Protein AF-A0A9J6GXR4-F1 (afdb_monomer_lite)

Foldseek 3Di:
DDDDPDDPDPDPPVVVVVVVVVVVVVVVVVVVVVPPPDPPPVPPDDPQPQDWAAEDDADPVRHRDTWGFSDDDPQLQAQPPPRHRYQKWWQFPVRGIHDPVVQVVQQDPNWGADPPPRHTGDPVRIDMDGHHCVVVVPTDTDDPPPDPDDD

Radius of gyration: 27.9 Å; chains: 1; bounding box: 68×41×106 Å

Secondary structure (DSSP, 8-state):
------------HHHHHHHHHHHHHHHHHHHHHHHS--GGGS-S---S---EEEEESS-TTTBT-EEEBSSPPPGGGS-TTT--EESEEEEPTTS-EEEHHHHHHTEETTEEB-TTT--B--GGG-EEEE--GGGTTTSPBP---------

Sequence (151 aa):
MLYETGRLWRWSVSTAAVALRLFQRALAALLTLLTRRSPERASRRMDAESQRYTLFGFSPELDWRPLHFVEPIPPSRICSVCGLVPKVTGSLSCGHVVCKSCYQQCALGGSHACPLDGDACPEEDVYWRCFPSDNLTRRKVSTNRSDRSYK

pLDDT: mean 72.73, std 16.94, range [37.78, 92.5]

Organism: Haemaphysalis longicornis (NCBI:txid44386)

Structure (mmCIF, N/CA/C/O backbone):
data_AF-A0A9J6GXR4-F1
#
_entry.id   AF-A0A9J6GXR4-F1
#
loop_
_atom_site.group_PDB
_atom_site.id
_atom_site.type_symbol
_atom_site.label_atom_id
_atom_site.label_alt_id
_atom_site.label_comp_id
_atom_site.label_asym_id
_atom_site.label_entity_id
_atom_site.label_seq_id
_atom_site.pdbx_PDB_ins_code
_atom_site.Cartn_x
_atom_site.Cartn_y
_atom_site.Cartn_z
_atom_site.occupancy
_atom_site.B_iso_or_equiv
_atom_site.auth_seq_id
_atom_site.auth_comp_id
_atom_site.auth_asym_id
_atom_site.auth_atom_id
_atom_site.pdbx_PDB_model_num
ATOM 1 N N . MET A 1 1 ? 50.978 -30.760 -65.167 1.00 37.78 1 MET A N 1
ATOM 2 C CA . MET A 1 1 ? 49.775 -29.906 -65.227 1.00 37.78 1 MET A CA 1
ATOM 3 C C . MET A 1 1 ? 49.092 -29.971 -63.875 1.00 37.78 1 MET A C 1
ATOM 5 O O . MET A 1 1 ? 48.899 -31.064 -63.361 1.00 37.78 1 MET A O 1
ATOM 9 N N . LEU A 1 2 ? 48.860 -28.800 -63.287 1.00 46.28 2 LEU A N 1
ATOM 10 C CA . LEU A 1 2 ? 48.294 -28.565 -61.960 1.00 46.28 2 LEU A CA 1
ATOM 11 C C . LEU A 1 2 ? 46.776 -28.787 -61.973 1.00 46.28 2 LEU A C 1
ATOM 13 O O . LEU A 1 2 ? 46.114 -28.276 -62.871 1.00 46.28 2 LEU A O 1
ATOM 17 N N . TYR A 1 3 ? 46.225 -29.445 -60.953 1.00 39.94 3 TYR A N 1
ATOM 18 C CA . TYR A 1 3 ? 44.890 -29.109 -60.455 1.00 39.94 3 TYR A CA 1
ATOM 19 C C . TYR A 1 3 ? 44.802 -29.441 -58.959 1.00 39.94 3 TYR A C 1
ATOM 21 O O . TYR A 1 3 ? 44.660 -30.585 -58.538 1.00 39.94 3 TYR A O 1
ATOM 29 N N . GLU A 1 4 ? 44.943 -28.404 -58.138 1.00 47.00 4 GLU A N 1
ATOM 30 C CA . GLU A 1 4 ? 44.585 -28.431 -56.726 1.00 47.00 4 GLU A CA 1
ATOM 31 C C . GLU A 1 4 ? 43.068 -28.248 -56.604 1.00 47.00 4 GLU A C 1
ATOM 33 O O . GLU A 1 4 ? 42.530 -27.193 -56.937 1.00 47.00 4 GLU A O 1
ATOM 38 N N . THR A 1 5 ? 42.353 -29.248 -56.093 1.00 50.69 5 THR A N 1
ATOM 39 C CA . THR A 1 5 ? 40.972 -29.058 -55.631 1.00 50.69 5 THR A CA 1
ATOM 40 C C . THR A 1 5 ? 41.003 -28.586 -54.181 1.00 50.69 5 THR A C 1
ATOM 42 O O . THR A 1 5 ? 41.025 -29.381 -53.236 1.00 50.69 5 THR A O 1
ATOM 45 N N . GLY A 1 6 ? 41.054 -27.264 -54.021 1.00 44.09 6 GLY A N 1
ATOM 46 C CA . GLY A 1 6 ? 40.960 -26.563 -52.748 1.00 44.09 6 GLY A CA 1
ATOM 47 C C . GLY A 1 6 ? 39.609 -26.786 -52.065 1.00 44.09 6 GLY A C 1
ATOM 48 O O . GLY A 1 6 ? 38.544 -26.521 -52.615 1.00 44.09 6 GLY A O 1
ATOM 49 N N . ARG A 1 7 ? 39.688 -27.283 -50.831 1.00 47.72 7 ARG A N 1
ATOM 50 C CA . ARG A 1 7 ? 38.599 -27.501 -49.875 1.00 47.72 7 ARG A CA 1
ATOM 51 C C . ARG A 1 7 ? 37.757 -26.235 -49.657 1.00 47.72 7 ARG A C 1
ATOM 53 O O . ARG A 1 7 ? 38.208 -25.275 -49.039 1.00 47.72 7 ARG A O 1
ATOM 60 N N . LEU A 1 8 ? 36.501 -26.291 -50.087 1.00 51.62 8 LEU A N 1
ATOM 61 C CA . LEU A 1 8 ? 35.444 -25.308 -49.838 1.00 51.62 8 LEU A CA 1
ATOM 62 C C . LEU A 1 8 ? 34.667 -25.618 -48.548 1.00 51.62 8 LEU A C 1
ATOM 64 O O . LEU A 1 8 ? 33.524 -26.017 -48.645 1.00 51.62 8 LEU A O 1
ATOM 68 N N . TRP A 1 9 ? 35.215 -25.420 -47.344 1.00 43.34 9 TRP A N 1
ATOM 69 C CA . TRP A 1 9 ? 34.377 -25.279 -46.130 1.00 43.34 9 TRP A CA 1
ATOM 70 C C . TRP A 1 9 ? 35.084 -24.379 -45.111 1.00 43.34 9 TRP A C 1
ATOM 72 O O . TRP A 1 9 ? 35.715 -24.843 -44.167 1.00 43.34 9 TRP A O 1
ATOM 82 N N . ARG A 1 10 ? 34.986 -23.061 -45.306 1.00 47.19 10 ARG A N 1
ATOM 83 C CA . ARG A 1 10 ? 35.367 -22.054 -44.305 1.0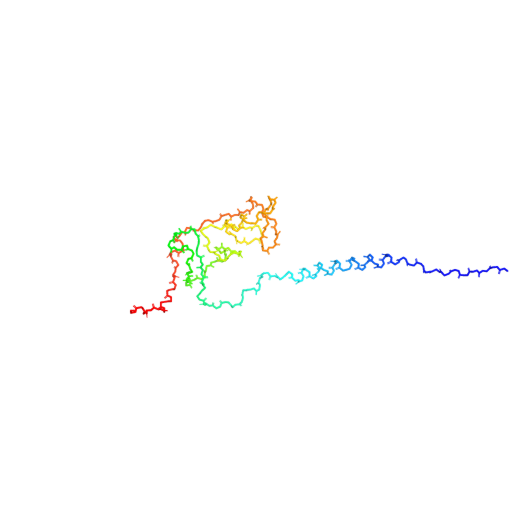0 47.19 10 ARG A CA 1
ATOM 84 C C . ARG A 1 10 ? 34.087 -21.393 -43.793 1.00 47.19 10 ARG A C 1
ATOM 86 O O . ARG A 1 10 ? 33.815 -20.235 -44.086 1.00 47.19 10 ARG A O 1
ATOM 93 N N . TRP A 1 11 ? 33.260 -22.155 -43.079 1.00 45.25 11 TRP A N 1
ATOM 94 C CA . TRP A 1 11 ? 32.134 -21.574 -42.348 1.00 45.25 11 TRP A CA 1
ATOM 95 C C . TRP A 1 11 ? 32.695 -20.869 -41.118 1.00 45.25 11 TRP A C 1
ATOM 97 O O . TRP A 1 11 ? 33.356 -21.475 -40.276 1.00 45.25 11 TRP A O 1
ATOM 107 N N . SER A 1 12 ? 32.496 -19.555 -41.073 1.00 49.59 12 SER A N 1
ATOM 108 C CA . SER A 1 12 ? 32.899 -18.711 -39.957 1.00 49.59 12 SER A CA 1
ATOM 109 C C . SER A 1 12 ? 32.173 -19.176 -38.695 1.00 49.59 12 SER A C 1
ATOM 111 O O . SER A 1 12 ? 30.949 -19.082 -38.613 1.00 49.59 12 SER A O 1
ATOM 113 N N . VAL A 1 13 ? 32.932 -19.650 -37.704 1.00 54.09 13 VAL A N 1
ATOM 114 C CA . VAL A 1 13 ? 32.474 -20.035 -36.350 1.00 54.09 13 VAL A CA 1
ATOM 115 C C . VAL A 1 13 ? 31.580 -18.946 -35.714 1.00 54.09 13 VAL A C 1
ATOM 117 O O . VAL A 1 13 ? 30.757 -19.218 -34.840 1.00 54.09 13 VAL A O 1
ATOM 120 N N . SER A 1 14 ? 31.680 -17.710 -36.207 1.00 55.09 14 SER A N 1
ATOM 121 C CA . SER A 1 14 ? 30.933 -16.537 -35.768 1.00 55.09 14 SER A CA 1
ATOM 122 C C . SER A 1 14 ? 29.417 -16.599 -36.003 1.00 55.09 14 SER A C 1
ATOM 124 O O . SER A 1 14 ? 28.676 -16.091 -35.166 1.00 55.09 14 SER A O 1
ATOM 126 N N . THR A 1 15 ? 28.911 -17.208 -37.082 1.00 58.03 15 THR A N 1
ATOM 127 C CA . THR A 1 15 ? 27.452 -17.209 -37.353 1.00 58.03 15 THR A CA 1
ATOM 128 C C . THR A 1 15 ? 26.695 -18.159 -36.426 1.00 58.03 15 THR A C 1
ATOM 130 O O . THR A 1 15 ? 25.644 -17.801 -35.894 1.00 58.03 15 THR A O 1
ATOM 133 N N . ALA A 1 16 ? 27.270 -19.332 -36.150 1.00 61.16 16 ALA A N 1
ATOM 134 C CA . ALA A 1 16 ? 26.723 -20.298 -35.200 1.00 61.16 16 ALA A CA 1
ATOM 135 C C . ALA A 1 16 ? 26.706 -19.741 -33.764 1.00 61.16 16 ALA A C 1
ATOM 137 O O . ALA A 1 16 ? 25.727 -19.915 -33.037 1.00 61.16 16 ALA A O 1
ATOM 138 N N . ALA A 1 17 ? 27.750 -19.003 -33.373 1.00 65.88 17 ALA A N 1
ATOM 139 C CA . ALA A 1 17 ? 27.823 -18.363 -32.061 1.00 65.88 17 ALA A CA 1
ATOM 140 C C . ALA A 1 17 ? 26.771 -17.253 -31.882 1.00 65.88 17 ALA A C 1
ATOM 142 O O . ALA A 1 17 ? 26.184 -17.127 -30.805 1.00 65.88 17 ALA A O 1
ATOM 143 N N . VAL A 1 18 ? 26.502 -16.463 -32.927 1.00 67.06 18 VAL A N 1
ATOM 144 C CA . VAL A 1 18 ? 25.452 -15.430 -32.902 1.00 67.06 18 VAL A CA 1
ATOM 145 C C . VAL A 1 18 ? 24.062 -16.066 -32.817 1.00 67.06 18 VAL A C 1
ATOM 147 O O . VAL A 1 18 ? 23.255 -15.642 -31.989 1.00 67.06 18 VAL A O 1
ATOM 150 N N . ALA A 1 19 ? 23.802 -17.124 -33.588 1.00 72.12 19 ALA A N 1
ATOM 151 C CA . ALA A 1 19 ? 22.533 -17.853 -33.540 1.00 72.12 19 ALA A CA 1
ATOM 152 C C . ALA A 1 19 ? 22.268 -18.476 -32.156 1.00 72.12 19 ALA A C 1
ATOM 154 O O . ALA A 1 19 ? 21.168 -18.338 -31.619 1.00 72.12 19 ALA A O 1
ATOM 155 N N . LEU A 1 20 ? 23.288 -19.079 -31.534 1.00 71.81 20 LEU A N 1
ATOM 156 C CA . LEU A 1 20 ? 23.173 -19.660 -30.193 1.00 71.81 20 LEU A CA 1
ATOM 157 C C . LEU A 1 20 ? 22.849 -18.599 -29.131 1.00 71.81 20 LEU A C 1
ATOM 159 O O . LEU A 1 20 ? 21.990 -18.823 -28.280 1.00 71.81 20 LEU A O 1
ATOM 163 N N . ARG A 1 21 ? 23.479 -17.419 -29.206 1.00 70.12 21 ARG A N 1
ATOM 164 C CA . ARG A 1 21 ? 23.208 -16.308 -28.276 1.00 70.12 21 ARG A CA 1
ATOM 165 C C . ARG A 1 21 ? 21.785 -15.772 -28.416 1.00 70.12 21 ARG A C 1
ATOM 167 O O . ARG A 1 21 ? 21.145 -15.482 -27.408 1.00 70.12 21 ARG A O 1
ATOM 174 N N . LEU A 1 22 ? 21.276 -15.645 -29.641 1.00 75.00 22 LEU A N 1
ATOM 175 C CA . LEU A 1 22 ? 19.896 -15.207 -29.877 1.00 75.00 22 LEU A CA 1
ATOM 176 C C . LEU A 1 22 ? 18.887 -16.233 -29.349 1.00 75.00 22 LEU A C 1
ATOM 178 O O . LEU A 1 22 ? 17.931 -15.856 -28.672 1.00 75.00 22 LEU A O 1
ATOM 182 N N . PHE A 1 23 ? 19.149 -17.522 -29.570 1.00 80.31 23 PHE A N 1
ATOM 183 C CA . PHE A 1 23 ? 18.324 -18.605 -29.041 1.00 80.31 23 PHE A CA 1
ATOM 184 C C . PHE A 1 23 ? 18.313 -18.631 -27.504 1.00 80.31 23 PHE A C 1
ATOM 186 O O . PHE A 1 23 ? 17.248 -18.711 -26.896 1.00 80.31 23 PHE A O 1
ATOM 193 N N . GLN A 1 24 ? 19.475 -18.476 -26.862 1.00 78.38 24 GLN A N 1
ATOM 194 C CA . GLN A 1 24 ? 19.584 -18.410 -25.399 1.00 78.38 24 GLN A CA 1
ATOM 195 C C . GLN A 1 24 ? 18.802 -17.229 -24.807 1.00 78.38 24 GLN A C 1
ATOM 197 O O . GLN A 1 24 ? 18.136 -17.387 -23.785 1.00 78.38 24 GLN A O 1
ATOM 202 N N . ARG A 1 25 ? 18.827 -16.058 -25.458 1.00 80.94 25 ARG A N 1
ATOM 203 C CA . ARG A 1 25 ? 18.048 -14.886 -25.019 1.00 80.94 25 ARG A CA 1
ATOM 204 C C . ARG A 1 25 ? 16.544 -15.098 -25.181 1.00 80.94 25 ARG A C 1
ATOM 206 O O . ARG A 1 25 ? 15.790 -14.736 -24.281 1.00 80.94 25 ARG A O 1
ATOM 213 N N . ALA A 1 26 ? 16.117 -15.702 -26.289 1.00 84.50 26 ALA A N 1
ATOM 214 C CA . ALA A 1 26 ? 14.713 -16.033 -26.521 1.00 84.50 26 ALA A CA 1
ATOM 215 C C . ALA A 1 26 ? 14.198 -17.061 -25.500 1.00 84.50 26 ALA A C 1
ATOM 217 O O . ALA A 1 26 ? 13.121 -16.878 -24.937 1.00 84.50 26 ALA A O 1
ATOM 218 N N . LEU A 1 27 ? 14.995 -18.092 -25.198 1.00 86.38 27 LEU A N 1
ATOM 219 C CA . LEU A 1 27 ? 14.669 -19.088 -24.179 1.00 86.38 27 LEU A CA 1
ATOM 220 C C . LEU A 1 27 ? 14.577 -18.458 -22.784 1.00 86.38 27 LEU A C 1
ATOM 222 O O . LEU A 1 27 ? 13.630 -18.743 -22.062 1.00 86.38 27 LEU A O 1
ATOM 226 N N . ALA A 1 28 ? 15.510 -17.574 -22.414 1.00 81.94 28 ALA A N 1
ATOM 227 C CA . ALA A 1 28 ? 15.467 -16.873 -21.132 1.00 81.94 28 ALA A CA 1
ATOM 228 C C . ALA A 1 28 ? 14.205 -16.006 -20.997 1.00 81.94 28 ALA A C 1
ATOM 230 O O . ALA A 1 28 ? 13.519 -16.104 -19.985 1.00 81.94 28 ALA A O 1
ATOM 231 N N . ALA A 1 29 ? 13.850 -15.231 -22.029 1.00 79.81 29 ALA A N 1
ATOM 232 C CA . ALA A 1 29 ? 12.631 -14.420 -22.034 1.00 79.81 29 ALA A CA 1
ATOM 233 C C . ALA A 1 29 ? 11.359 -15.282 -21.949 1.00 79.81 29 ALA A C 1
ATOM 235 O O . ALA A 1 29 ? 10.444 -14.961 -21.192 1.00 79.81 29 ALA A O 1
ATOM 236 N N . LEU A 1 30 ? 11.319 -16.407 -22.672 1.00 80.62 30 LEU A N 1
ATOM 237 C CA . LEU A 1 30 ? 10.209 -17.354 -22.609 1.00 80.62 30 LEU A CA 1
ATOM 238 C C . LEU A 1 30 ? 10.105 -17.989 -21.218 1.00 80.62 30 LEU A C 1
ATOM 240 O O . LEU A 1 30 ? 9.017 -18.043 -20.657 1.00 80.62 30 LEU A O 1
ATOM 244 N N . LEU A 1 31 ? 11.226 -18.404 -20.625 1.00 78.69 31 LEU A N 1
ATOM 245 C CA . LEU A 1 31 ? 11.258 -18.910 -19.255 1.00 78.69 31 LEU A CA 1
ATOM 246 C C . LEU A 1 31 ? 10.786 -17.841 -18.266 1.00 78.69 31 LEU A C 1
ATOM 248 O O . LEU A 1 31 ? 9.971 -18.167 -17.418 1.00 78.69 31 LEU A O 1
ATOM 252 N N . THR A 1 32 ? 11.184 -16.572 -18.409 1.00 74.19 32 THR A N 1
ATOM 253 C CA . THR A 1 32 ? 10.690 -15.472 -17.558 1.00 74.19 32 THR A CA 1
ATOM 254 C C . THR A 1 32 ? 9.181 -15.250 -17.701 1.00 74.19 32 THR A C 1
ATOM 256 O O . THR A 1 32 ? 8.506 -14.996 -16.704 1.00 74.19 32 THR A O 1
ATOM 259 N N . LEU A 1 33 ? 8.623 -15.383 -18.909 1.00 73.75 33 LEU A N 1
ATOM 260 C CA . LEU A 1 33 ? 7.175 -15.307 -19.144 1.00 73.75 33 LEU A CA 1
ATOM 261 C C . LEU A 1 33 ? 6.426 -16.528 -18.590 1.00 73.75 33 LEU A C 1
ATOM 263 O O . LEU A 1 33 ? 5.323 -16.382 -18.073 1.00 73.75 33 LEU A O 1
ATOM 267 N N . LEU A 1 34 ? 7.030 -17.716 -18.642 1.00 70.31 34 LEU A N 1
ATOM 268 C CA . LEU A 1 34 ? 6.468 -18.943 -18.070 1.00 70.31 34 LEU A CA 1
ATOM 269 C C . LEU A 1 34 ? 6.593 -18.982 -16.536 1.00 70.31 34 LEU A C 1
ATOM 271 O O . LEU A 1 34 ? 5.740 -19.560 -15.864 1.00 70.31 34 LEU A O 1
ATOM 275 N N . THR A 1 35 ? 7.626 -18.352 -15.967 1.00 59.88 35 THR A N 1
ATOM 276 C CA . THR A 1 35 ? 7.819 -18.203 -14.517 1.00 59.88 35 THR A CA 1
ATOM 277 C C . THR A 1 35 ? 7.188 -16.937 -13.954 1.00 59.88 35 THR A C 1
ATOM 279 O O . THR A 1 35 ? 7.176 -16.786 -12.730 1.00 59.88 35 THR A O 1
ATOM 282 N N . ARG A 1 36 ? 6.628 -16.046 -14.792 1.00 55.53 36 ARG A N 1
ATOM 283 C CA . ARG A 1 36 ? 5.641 -15.042 -14.368 1.00 55.53 36 ARG A CA 1
ATOM 284 C C . ARG A 1 36 ? 4.418 -15.811 -13.875 1.00 55.53 36 ARG A C 1
ATOM 286 O O . ARG A 1 36 ? 3.444 -16.038 -14.588 1.00 55.53 36 ARG A O 1
ATOM 293 N N . ARG A 1 37 ? 4.515 -16.283 -12.632 1.00 46.31 37 ARG A N 1
ATOM 294 C CA . ARG A 1 37 ? 3.408 -16.825 -11.861 1.00 46.31 37 ARG A CA 1
ATOM 295 C C . ARG A 1 37 ? 2.281 -15.808 -11.937 1.00 46.31 37 ARG A C 1
ATOM 297 O O . ARG A 1 37 ? 2.390 -14.709 -11.408 1.00 46.31 37 ARG A O 1
ATOM 304 N N . SER A 1 38 ? 1.217 -16.209 -12.619 1.00 46.00 38 SER A N 1
ATOM 305 C CA . SER A 1 38 ? -0.089 -15.575 -12.544 1.00 46.00 38 SER A CA 1
ATOM 306 C C . SER A 1 38 ? -0.433 -15.300 -11.068 1.00 46.00 38 SER A C 1
ATOM 308 O O . SER A 1 38 ? -0.382 -16.236 -10.261 1.00 46.00 38 SER A O 1
ATOM 310 N N . PRO A 1 39 ? -0.784 -14.058 -10.693 1.00 47.72 39 PRO A N 1
ATOM 311 C CA . PRO A 1 39 ? -1.166 -13.728 -9.321 1.00 47.72 39 PRO A CA 1
ATOM 312 C C . PRO A 1 39 ? -2.531 -14.322 -8.919 1.00 47.72 39 PRO A C 1
ATOM 314 O O . PRO A 1 39 ? -2.924 -14.254 -7.759 1.00 47.72 39 PRO A O 1
ATOM 317 N N . GLU A 1 40 ? -3.262 -14.963 -9.835 1.00 47.19 40 GLU A N 1
ATOM 318 C CA . GLU A 1 40 ? -4.682 -15.282 -9.634 1.00 47.19 40 GLU A CA 1
ATOM 319 C C . GLU A 1 40 ? -4.972 -16.613 -8.925 1.00 47.19 40 GLU A C 1
ATOM 321 O O . GLU A 1 40 ? -6.130 -16.957 -8.688 1.00 47.19 40 GLU A O 1
ATOM 326 N N . ARG A 1 41 ? -3.951 -17.396 -8.555 1.00 41.94 41 ARG A N 1
ATOM 327 C CA . ARG A 1 41 ? -4.164 -18.747 -7.997 1.00 41.94 41 ARG A CA 1
ATOM 328 C C . ARG A 1 41 ? -3.804 -18.927 -6.523 1.00 41.94 41 ARG A C 1
ATOM 330 O O . ARG A 1 41 ? -3.773 -20.059 -6.054 1.00 41.94 41 ARG A O 1
ATOM 337 N N . ALA A 1 42 ? -3.640 -17.833 -5.780 1.00 40.09 42 ALA A N 1
ATOM 338 C CA . ALA A 1 42 ? -3.585 -17.837 -4.312 1.00 40.09 42 ALA A CA 1
ATOM 339 C C . ALA A 1 42 ? -4.981 -17.719 -3.651 1.00 40.09 42 ALA A C 1
ATOM 341 O O . ALA A 1 42 ? -5.092 -17.408 -2.473 1.00 40.09 42 ALA A O 1
ATOM 342 N N . SER A 1 43 ? -6.063 -17.956 -4.406 1.00 47.06 43 SER A N 1
ATOM 343 C CA . SER A 1 43 ? -7.457 -17.786 -3.961 1.00 47.06 43 SER A CA 1
ATOM 344 C C . SER A 1 43 ? -8.192 -19.120 -3.747 1.00 47.06 43 SER A C 1
ATOM 346 O O . SER A 1 43 ? -9.357 -19.282 -4.104 1.00 47.06 43 SER A O 1
ATOM 348 N N . ARG A 1 44 ? -7.520 -20.149 -3.216 1.00 50.53 44 ARG A N 1
ATOM 349 C CA . ARG A 1 44 ? -8.207 -21.391 -2.817 1.00 50.53 44 ARG A CA 1
ATOM 350 C C . ARG A 1 44 ? -7.750 -21.830 -1.435 1.00 50.53 44 ARG A C 1
ATOM 352 O O . ARG A 1 44 ? -6.651 -22.347 -1.297 1.00 50.53 44 ARG A O 1
ATOM 359 N N . ARG A 1 45 ? -8.675 -21.686 -0.477 1.00 49.84 45 ARG A N 1
ATOM 360 C CA . ARG A 1 45 ? -8.628 -22.171 0.912 1.00 49.84 45 ARG A CA 1
ATOM 361 C C . ARG A 1 45 ? -7.639 -21.415 1.798 1.00 49.84 45 ARG A C 1
ATOM 363 O O . ARG A 1 45 ? -6.549 -21.889 2.083 1.00 49.84 45 ARG A O 1
ATOM 370 N N . MET A 1 46 ? -8.043 -20.229 2.241 1.00 44.47 46 MET A N 1
ATOM 371 C CA . MET A 1 46 ? -7.613 -19.751 3.549 1.00 44.47 46 MET A CA 1
ATOM 372 C C . MET A 1 46 ? -8.849 -19.773 4.424 1.00 44.47 46 MET A C 1
ATOM 374 O O . MET A 1 46 ? -9.800 -19.018 4.219 1.00 44.47 46 MET A O 1
ATOM 378 N N . ASP A 1 47 ? -8.855 -20.781 5.280 1.00 44.19 47 ASP A N 1
ATOM 379 C CA . ASP A 1 47 ? -9.873 -21.055 6.268 1.00 44.19 47 ASP A CA 1
ATOM 380 C C . ASP A 1 47 ? -10.060 -19.818 7.157 1.00 44.19 47 ASP A C 1
ATOM 382 O O . ASP A 1 47 ? -9.183 -18.957 7.246 1.00 44.19 47 ASP A O 1
ATOM 386 N N . ALA A 1 48 ? -11.226 -19.708 7.788 1.00 48.94 48 ALA A N 1
ATOM 387 C CA . ALA A 1 48 ? -11.630 -18.619 8.677 1.00 48.94 48 ALA A CA 1
ATOM 388 C C . ALA A 1 48 ? -10.821 -18.582 9.999 1.00 48.94 48 ALA A C 1
ATOM 390 O O . ALA A 1 48 ? -11.365 -18.393 11.086 1.00 48.94 48 ALA A O 1
ATOM 391 N N . GLU A 1 49 ? -9.513 -18.790 9.913 1.00 49.34 49 GLU A N 1
ATOM 392 C CA . GLU A 1 49 ? -8.548 -18.721 10.991 1.00 49.34 49 GLU A CA 1
ATOM 393 C C . GLU A 1 49 ? -8.204 -17.249 11.222 1.00 49.34 49 GLU A C 1
ATOM 395 O O . GLU A 1 49 ? -7.359 -16.674 10.541 1.00 49.34 49 GLU A O 1
ATOM 400 N N . SER A 1 50 ? -8.958 -16.631 12.134 1.00 58.62 50 SER A N 1
ATOM 401 C CA . SER A 1 50 ? -8.702 -15.357 12.823 1.00 58.62 50 SER A CA 1
ATOM 402 C C . SER A 1 50 ? -7.487 -14.580 12.296 1.00 58.62 50 SER A C 1
ATOM 404 O O . SER A 1 50 ? -6.394 -14.607 12.868 1.00 58.62 50 SER A O 1
ATOM 406 N N . GLN A 1 51 ? -7.665 -13.911 11.158 1.00 71.75 51 GLN A N 1
ATOM 407 C CA . GLN A 1 51 ? -6.554 -13.270 10.478 1.00 71.75 51 GLN A CA 1
ATOM 408 C C . GLN A 1 51 ? -6.161 -12.017 11.269 1.00 71.75 51 GLN A C 1
ATOM 410 O O . GLN A 1 51 ? -7.003 -11.176 11.602 1.00 71.75 51 GLN A O 1
ATOM 415 N N . ARG A 1 52 ? -4.883 -11.942 11.652 1.00 82.38 52 ARG A N 1
ATOM 416 C CA . ARG A 1 52 ? -4.332 -10.852 12.465 1.00 82.38 52 ARG A CA 1
ATOM 417 C C . ARG A 1 52 ? -3.918 -9.707 11.563 1.00 82.38 52 ARG A C 1
ATOM 419 O O . ARG A 1 52 ? -3.124 -9.902 10.648 1.00 82.38 52 ARG A O 1
ATOM 426 N N . TYR A 1 53 ? -4.398 -8.514 11.875 1.00 86.69 53 TYR A N 1
ATOM 427 C CA . TYR A 1 53 ? -4.082 -7.299 11.140 1.00 86.69 53 TYR A CA 1
ATOM 428 C C . TYR A 1 53 ? -3.525 -6.249 12.090 1.00 86.69 53 TYR A C 1
ATOM 430 O O . TYR A 1 53 ? -4.060 -6.053 13.178 1.00 86.69 53 TYR A O 1
ATOM 438 N N . THR A 1 54 ? -2.482 -5.544 11.671 1.00 90.25 54 THR A N 1
ATOM 439 C CA . THR A 1 54 ? -1.907 -4.442 12.447 1.00 90.25 54 THR A CA 1
ATOM 440 C C . THR A 1 54 ? -2.313 -3.121 11.810 1.00 90.25 54 THR A C 1
ATOM 442 O O . THR A 1 54 ? -2.072 -2.903 10.620 1.00 90.25 54 THR A O 1
ATOM 445 N N . LEU A 1 55 ? -2.952 -2.253 12.595 1.00 89.69 55 LEU A N 1
ATOM 446 C CA . LEU A 1 55 ? -3.409 -0.941 12.135 1.00 89.69 55 LEU A CA 1
ATOM 447 C C . LEU A 1 55 ? -2.300 0.113 12.263 1.00 89.69 55 LEU A C 1
ATOM 449 O O . LEU A 1 55 ? -1.425 -0.002 13.123 1.00 89.69 55 LEU A O 1
ATOM 453 N N . PHE A 1 56 ? -2.347 1.146 11.417 1.00 89.62 56 PHE A N 1
ATOM 454 C CA . PHE A 1 56 ? -1.433 2.290 11.499 1.00 89.62 56 PHE A CA 1
ATOM 455 C C . PHE A 1 56 ? -2.084 3.608 11.048 1.00 89.62 56 PHE A C 1
ATOM 457 O O . PHE A 1 56 ? -2.714 3.672 9.987 1.00 89.62 56 PHE A O 1
ATOM 464 N N . GLY A 1 57 ? -1.882 4.684 11.809 1.00 86.56 57 GLY A N 1
ATOM 465 C CA . GLY A 1 57 ? -2.368 6.027 11.500 1.00 86.56 57 GLY A CA 1
ATOM 466 C C . GLY A 1 57 ? -3.825 6.276 11.892 1.00 86.56 57 GLY A C 1
ATOM 467 O O . GLY A 1 57 ? -4.414 7.241 11.398 1.00 86.56 57 GLY A O 1
ATOM 468 N N . PHE A 1 58 ? -4.422 5.421 12.729 1.00 85.75 58 PHE A N 1
ATOM 469 C CA . PHE A 1 58 ? -5.795 5.585 13.218 1.00 85.75 58 PHE A CA 1
ATOM 470 C C . PHE A 1 58 ? -5.827 6.335 14.542 1.00 85.75 58 PHE A C 1
ATOM 472 O O . PHE A 1 58 ? -6.399 7.424 14.609 1.00 85.75 58 PHE A O 1
ATOM 479 N N . SER A 1 59 ? -5.223 5.749 15.574 1.00 84.00 59 SER A N 1
ATOM 480 C CA . SER A 1 59 ? -5.067 6.357 16.891 1.00 84.00 59 SER A CA 1
ATOM 481 C C . SER A 1 59 ? -3.903 5.690 17.635 1.00 84.00 59 SER A C 1
ATOM 483 O O . SER A 1 59 ? -3.634 4.510 17.393 1.00 84.00 59 SER A O 1
ATOM 485 N N . PRO A 1 60 ? -3.228 6.388 18.564 1.00 83.25 60 PRO A N 1
ATOM 486 C CA . PRO A 1 60 ? -2.106 5.827 19.321 1.00 83.25 60 PRO A CA 1
ATOM 487 C C . PRO A 1 60 ? -2.438 4.533 20.083 1.00 83.25 60 PRO A C 1
ATOM 489 O O . PRO A 1 60 ? -1.562 3.709 20.328 1.00 83.25 60 PRO A O 1
ATOM 492 N N . GLU A 1 61 ? -3.701 4.340 20.462 1.00 81.44 61 GLU A N 1
ATOM 493 C CA . GLU A 1 61 ? -4.171 3.175 21.217 1.00 81.44 61 GLU A CA 1
ATOM 494 C C . GLU A 1 61 ? -4.363 1.933 20.338 1.00 81.44 61 GLU A C 1
ATOM 496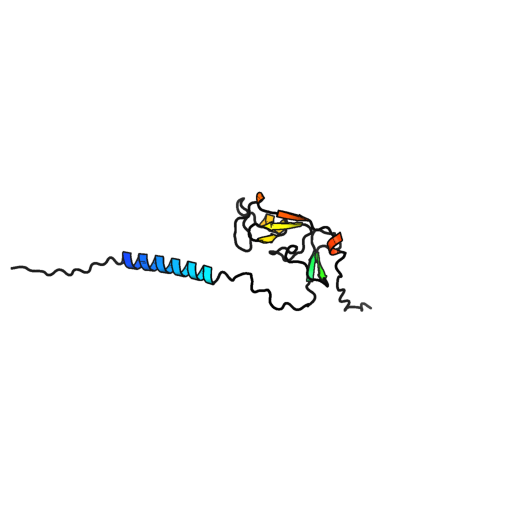 O O . GLU A 1 61 ? -4.300 0.810 20.845 1.00 81.44 61 GLU A O 1
ATOM 501 N N . LEU A 1 62 ? -4.635 2.131 19.044 1.00 78.88 62 LEU A N 1
ATOM 502 C CA . LEU A 1 62 ? -4.883 1.071 18.062 1.00 78.88 62 LEU A CA 1
ATOM 503 C C . LEU A 1 62 ? -3.660 0.782 17.192 1.00 78.88 62 LEU A C 1
ATOM 505 O O . LEU A 1 62 ? -3.481 -0.350 16.737 1.00 78.88 62 LEU A O 1
ATOM 509 N N . ASP A 1 63 ? -2.835 1.794 16.951 1.00 85.56 63 ASP A N 1
ATOM 510 C CA . ASP A 1 63 ? -1.678 1.688 16.079 1.00 85.56 63 ASP A CA 1
ATOM 511 C C . ASP A 1 63 ? -0.676 0.659 16.625 1.00 85.56 63 ASP A C 1
ATOM 513 O O . ASP A 1 63 ? -0.447 0.548 17.831 1.00 85.56 63 ASP A O 1
ATOM 517 N N . TRP A 1 64 ? -0.094 -0.132 15.720 1.00 83.94 64 TRP A N 1
ATOM 518 C CA . TRP A 1 64 ? 0.883 -1.192 16.018 1.00 83.94 64 TRP A CA 1
ATOM 519 C C . TRP A 1 64 ? 0.359 -2.373 16.839 1.00 83.94 64 TRP A C 1
ATOM 521 O O . TRP A 1 64 ? 1.102 -3.325 17.089 1.00 83.94 64 TRP A O 1
ATOM 531 N N . ARG A 1 65 ? -0.925 -2.373 17.209 1.00 82.06 65 ARG A N 1
ATOM 532 C CA . ARG A 1 65 ? -1.549 -3.506 17.888 1.00 82.06 65 ARG A CA 1
ATOM 533 C C . ARG A 1 65 ? -2.122 -4.491 16.869 1.00 82.06 65 ARG A C 1
ATOM 535 O O . ARG A 1 65 ? -2.924 -4.092 16.023 1.00 82.06 65 ARG A O 1
ATOM 542 N N . PRO A 1 66 ? -1.764 -5.784 16.952 1.00 83.31 66 PRO A N 1
ATOM 543 C CA . PRO A 1 66 ? -2.426 -6.809 16.162 1.00 83.31 66 PRO A CA 1
ATOM 544 C C . PRO A 1 66 ? -3.870 -6.977 16.640 1.00 83.31 66 PRO A C 1
ATOM 546 O O . PRO A 1 66 ? -4.113 -7.280 17.810 1.00 83.31 66 PRO A O 1
ATOM 549 N N . LEU A 1 67 ? -4.819 -6.823 15.728 1.00 82.94 67 LEU A N 1
ATOM 550 C CA . LEU A 1 67 ? -6.243 -7.021 15.946 1.00 82.94 67 LEU A CA 1
ATOM 551 C C . LEU A 1 67 ? -6.729 -8.210 15.126 1.00 82.94 67 LEU A C 1
ATOM 553 O O . LEU A 1 67 ? -6.321 -8.414 13.983 1.00 82.94 67 LEU A O 1
ATOM 557 N N . HIS A 1 68 ? -7.632 -8.982 15.714 1.00 82.50 68 HIS A N 1
ATOM 558 C CA . HIS A 1 68 ? -8.320 -10.060 15.023 1.00 82.50 68 HIS A CA 1
ATOM 559 C C . HIS A 1 68 ? -9.681 -9.563 14.575 1.00 82.50 68 HIS A C 1
ATOM 561 O O . HIS A 1 68 ? -10.531 -9.262 15.410 1.00 82.50 68 HIS A O 1
ATOM 567 N N . PHE A 1 69 ? -9.898 -9.468 13.272 1.00 78.50 69 PHE A N 1
ATOM 568 C CA . PHE A 1 69 ? -11.202 -9.090 12.746 1.00 78.50 69 PHE A CA 1
ATOM 569 C C . PHE A 1 69 ? -12.017 -10.350 12.456 1.00 78.50 69 PHE A C 1
ATOM 571 O O . PHE A 1 69 ? -11.506 -11.297 11.864 1.00 78.50 69 PHE A O 1
ATOM 578 N N . VAL A 1 70 ? -13.285 -10.360 12.875 1.00 74.06 70 VAL A N 1
ATOM 579 C CA . VAL A 1 70 ? -14.220 -11.465 12.597 1.00 74.06 70 VAL A CA 1
ATOM 580 C C . VAL A 1 70 ? -14.458 -11.610 11.097 1.00 74.06 70 VAL A C 1
ATOM 582 O O . VAL A 1 70 ? -14.556 -12.721 10.593 1.00 74.06 70 VAL A O 1
ATOM 585 N N . GLU A 1 71 ? -14.517 -10.485 10.387 1.00 78.75 71 GLU A N 1
ATOM 586 C CA . GLU A 1 71 ? -14.540 -10.460 8.930 1.00 78.75 71 GLU A CA 1
ATOM 587 C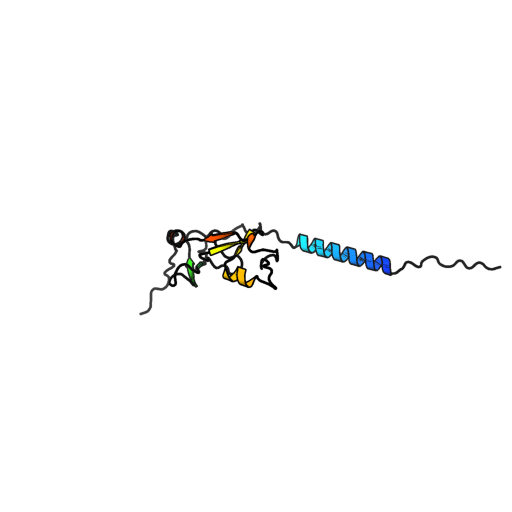 C . GLU A 1 71 ? -13.174 -10.027 8.395 1.00 78.75 71 GLU A C 1
ATOM 589 O O . GLU A 1 71 ? -12.630 -9.018 8.868 1.00 78.75 71 GLU A O 1
ATOM 594 N N . PRO A 1 72 ? -12.633 -10.721 7.379 1.00 82.62 72 PRO A N 1
ATOM 595 C CA . PRO A 1 72 ? -11.346 -10.367 6.807 1.00 82.62 72 PRO A CA 1
ATOM 596 C C . PRO A 1 72 ? -11.353 -8.929 6.274 1.00 82.62 72 PRO A C 1
ATOM 598 O O . PRO A 1 72 ? -12.361 -8.393 5.790 1.00 82.62 72 PRO A O 1
ATOM 601 N N . ILE A 1 73 ? -10.205 -8.266 6.388 1.00 83.56 73 ILE A N 1
ATOM 602 C CA . ILE A 1 73 ? -10.027 -6.933 5.821 1.00 83.56 73 ILE A CA 1
ATOM 603 C C . ILE A 1 73 ? -9.847 -7.079 4.307 1.00 83.56 73 ILE A C 1
ATOM 605 O O . ILE A 1 73 ? -9.032 -7.892 3.876 1.00 83.56 73 ILE A O 1
ATOM 609 N N . PRO A 1 74 ? -10.590 -6.311 3.482 1.00 85.25 74 PRO A N 1
ATOM 610 C CA . PRO A 1 74 ? -10.408 -6.340 2.041 1.00 85.25 74 PRO A CA 1
ATOM 611 C C . PRO A 1 74 ? -8.944 -6.058 1.680 1.00 85.25 74 PRO A C 1
ATO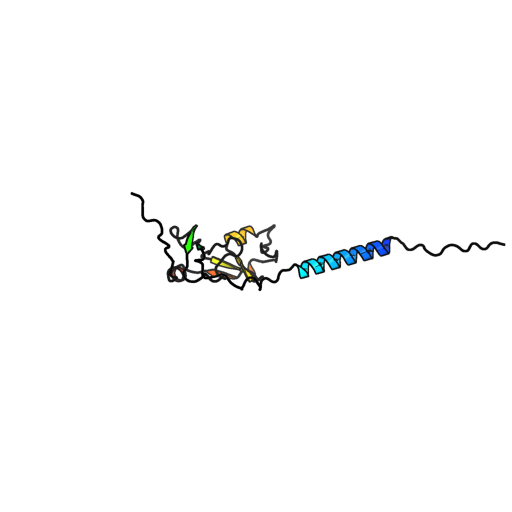M 613 O O . PRO A 1 74 ? -8.394 -5.078 2.195 1.00 85.25 74 PRO A O 1
ATOM 616 N N . PRO A 1 75 ? -8.331 -6.825 0.760 1.00 85.81 75 PRO A N 1
ATOM 617 C CA . PRO A 1 75 ? -6.945 -6.613 0.333 1.00 85.81 75 PRO A CA 1
ATOM 618 C C . PRO A 1 75 ? -6.670 -5.181 -0.132 1.00 85.81 75 PRO A C 1
ATOM 620 O O . PRO A 1 75 ? -5.588 -4.652 0.081 1.00 85.81 75 PRO A O 1
ATOM 623 N N . SER A 1 76 ? -7.693 -4.500 -0.660 1.00 87.25 76 SER A N 1
ATOM 624 C CA . SER A 1 76 ? -7.625 -3.098 -1.077 1.00 87.25 76 SER A CA 1
ATOM 625 C C . SER A 1 76 ? -7.328 -2.096 0.052 1.00 87.25 76 SER A C 1
ATOM 627 O O . SER A 1 76 ? -7.226 -0.901 -0.211 1.00 87.25 76 SER A O 1
ATOM 629 N N . ARG A 1 77 ? -7.298 -2.539 1.316 1.00 88.56 77 ARG A N 1
ATOM 630 C CA . ARG A 1 77 ? -6.967 -1.725 2.500 1.00 88.56 77 ARG A CA 1
ATOM 631 C C . ARG A 1 77 ? -5.647 -2.134 3.150 1.00 88.56 77 ARG A C 1
ATOM 633 O O . ARG A 1 77 ? -5.247 -1.525 4.139 1.00 88.56 77 ARG A O 1
ATOM 640 N N . ILE A 1 78 ? -5.008 -3.177 2.636 1.00 90.75 78 ILE A N 1
ATOM 641 C CA . ILE A 1 78 ? -3.797 -3.755 3.199 1.00 90.75 78 ILE A CA 1
ATOM 642 C C . ILE A 1 78 ? -2.639 -3.328 2.307 1.00 90.75 78 ILE A C 1
ATOM 644 O O . ILE A 1 78 ? -2.685 -3.486 1.088 1.00 90.75 78 ILE A O 1
ATOM 648 N N . CYS A 1 79 ? -1.589 -2.779 2.908 1.00 91.31 79 CYS A N 1
ATOM 649 C CA . CYS A 1 79 ? -0.359 -2.527 2.178 1.00 91.31 79 CYS A CA 1
ATOM 650 C C . CYS A 1 79 ? 0.231 -3.869 1.727 1.00 91.31 79 CYS A C 1
ATOM 652 O O . CYS A 1 79 ? 0.589 -4.701 2.556 1.00 91.31 79 CYS A O 1
ATOM 654 N N . SER A 1 80 ? 0.375 -4.060 0.421 1.00 90.62 80 SER A N 1
ATOM 655 C CA . SER A 1 80 ? 0.909 -5.284 -0.185 1.00 90.62 80 SER A CA 1
ATOM 656 C C . SER A 1 80 ? 2.405 -5.485 0.112 1.00 90.62 80 SER A C 1
ATOM 658 O O . SER A 1 80 ? 2.922 -6.578 -0.071 1.00 90.62 80 SER A O 1
ATOM 660 N N . VAL A 1 81 ? 3.092 -4.443 0.597 1.00 89.69 81 VAL A N 1
ATOM 661 C CA . VAL A 1 81 ? 4.529 -4.463 0.924 1.00 89.69 81 VAL A CA 1
ATOM 662 C C . VAL A 1 81 ? 4.770 -4.839 2.384 1.00 89.69 81 VAL A C 1
ATOM 664 O O . VAL A 1 81 ? 5.544 -5.744 2.669 1.00 89.69 81 VAL A O 1
ATOM 667 N N . CYS A 1 82 ? 4.116 -4.146 3.323 1.00 89.81 82 CYS A N 1
ATOM 668 C CA . CYS A 1 82 ? 4.351 -4.337 4.759 1.00 89.81 82 CYS A CA 1
ATOM 669 C C . CYS A 1 82 ? 3.237 -5.100 5.490 1.00 89.81 82 CYS A C 1
ATOM 671 O O . CYS A 1 82 ? 3.378 -5.381 6.677 1.00 89.81 82 CYS A O 1
ATOM 673 N N . GLY A 1 83 ? 2.112 -5.395 4.833 1.00 89.31 83 GLY A N 1
ATOM 674 C CA . GLY A 1 83 ? 0.967 -6.093 5.429 1.00 89.31 83 GLY A CA 1
ATOM 675 C C . GLY A 1 83 ? 0.165 -5.273 6.448 1.00 89.31 83 GLY A C 1
ATOM 676 O O . GLY A 1 83 ? -0.846 -5.751 6.961 1.00 89.31 83 GLY A O 1
ATOM 677 N N . LEU A 1 84 ? 0.585 -4.040 6.749 1.00 91.19 84 LEU A N 1
ATOM 678 C CA . LEU A 1 84 ? -0.156 -3.143 7.634 1.00 91.19 84 LEU A CA 1
ATOM 679 C C . LEU A 1 84 ? -1.459 -2.689 6.978 1.00 91.19 84 LEU A C 1
ATOM 681 O O . LEU A 1 84 ? -1.554 -2.567 5.754 1.00 91.19 84 LEU A O 1
ATOM 685 N N . VAL A 1 85 ? -2.437 -2.359 7.814 1.00 91.06 85 VAL A N 1
ATOM 686 C CA . VAL A 1 85 ? 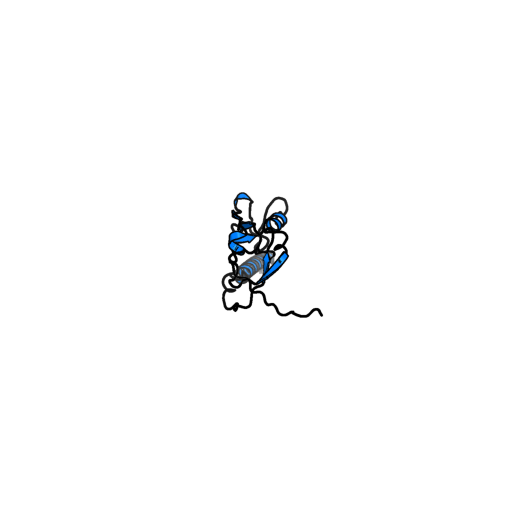-3.679 -1.694 7.413 1.00 91.06 85 VAL A CA 1
ATOM 687 C C . VAL A 1 85 ? -3.549 -0.216 7.781 1.00 91.06 85 VAL A C 1
ATOM 689 O O . VAL A 1 85 ? -3.854 0.162 8.916 1.00 91.06 85 VAL A O 1
ATOM 692 N N . PRO A 1 86 ? -3.034 0.637 6.879 1.00 91.31 86 PRO A N 1
ATOM 693 C CA . PRO A 1 86 ? -2.904 2.055 7.159 1.00 91.31 86 PRO A CA 1
ATOM 694 C C . PRO A 1 86 ? -4.257 2.765 7.013 1.00 91.31 86 PRO A C 1
ATOM 696 O O . PRO A 1 86 ? -5.115 2.364 6.222 1.00 91.31 86 PRO A O 1
ATOM 699 N N . LYS A 1 87 ? -4.420 3.897 7.700 1.00 90.56 87 LYS A N 1
ATOM 700 C CA . LYS A 1 87 ? -5.548 4.813 7.466 1.00 90.56 87 LYS A CA 1
ATOM 701 C C . LYS A 1 87 ? -5.589 5.326 6.026 1.00 90.56 87 LYS A C 1
ATOM 703 O O . LYS A 1 87 ? -6.664 5.609 5.508 1.00 90.56 87 LYS A O 1
ATOM 708 N N . VAL A 1 88 ? -4.430 5.449 5.380 1.00 90.94 88 VAL A N 1
ATOM 709 C CA . VAL A 1 88 ? -4.302 5.946 4.008 1.00 90.94 88 VAL A CA 1
ATOM 710 C C . VAL A 1 88 ? -3.527 4.945 3.156 1.00 90.94 88 VAL A C 1
ATOM 712 O O . VAL A 1 88 ? -2.391 4.596 3.485 1.00 90.94 88 VAL A O 1
ATOM 715 N N . THR A 1 89 ? -4.126 4.521 2.046 1.00 92.50 89 THR A N 1
ATOM 716 C CA . THR A 1 89 ? -3.513 3.624 1.054 1.00 92.50 89 THR A CA 1
ATOM 717 C C . THR A 1 89 ? -3.510 4.265 -0.327 1.00 92.50 89 THR A C 1
ATOM 719 O O . THR A 1 89 ? -4.510 4.866 -0.713 1.00 92.50 89 THR A O 1
ATOM 722 N N . GLY A 1 90 ? -2.444 4.083 -1.095 1.00 91.94 90 GLY A N 1
ATOM 723 C CA . GLY A 1 90 ? -2.370 4.404 -2.516 1.00 91.94 90 GLY A CA 1
ATOM 724 C C . GLY A 1 90 ? -2.579 3.145 -3.347 1.00 91.94 90 GLY A C 1
ATOM 725 O O . GLY A 1 90 ? -2.007 2.104 -3.028 1.00 91.94 90 GLY A O 1
ATOM 726 N N . SER A 1 91 ? -3.414 3.222 -4.379 1.00 91.81 91 SER A N 1
ATOM 727 C CA . SER A 1 91 ? -3.495 2.187 -5.418 1.00 91.81 91 SER A CA 1
ATOM 728 C C . SER A 1 91 ? -2.593 2.596 -6.575 1.00 91.81 91 SER A C 1
ATOM 730 O O . SER A 1 91 ? -2.724 3.714 -7.069 1.00 91.81 91 SER A O 1
ATOM 732 N N . LEU A 1 92 ? -1.679 1.712 -6.964 1.00 89.50 92 LEU A N 1
ATOM 733 C CA . LEU A 1 92 ? -0.768 1.917 -8.088 1.00 89.50 92 LEU A CA 1
ATOM 734 C C . LEU A 1 92 ? -1.422 1.460 -9.400 1.00 89.50 92 LEU A C 1
ATOM 736 O O . LEU A 1 92 ? -2.339 0.635 -9.387 1.00 89.50 92 LEU A O 1
ATOM 740 N N . SER A 1 93 ? -0.909 1.942 -10.532 1.00 85.00 93 SER A N 1
ATOM 741 C CA . SER A 1 93 ? -1.341 1.546 -11.883 1.00 85.00 93 SER A CA 1
ATOM 742 C C . SER A 1 93 ? -1.208 0.038 -12.144 1.00 85.00 93 SER A C 1
ATOM 744 O O . SER A 1 93 ? -2.029 -0.539 -12.855 1.00 85.00 93 SER A O 1
ATOM 746 N N . CYS A 1 94 ? -0.246 -0.628 -11.500 1.00 86.12 94 CYS A N 1
ATOM 747 C CA . CYS A 1 94 ? -0.082 -2.083 -11.537 1.00 86.12 94 CYS A CA 1
ATOM 748 C C . CYS A 1 94 ? -1.105 -2.861 -10.679 1.00 86.12 94 CYS A C 1
ATOM 750 O O . CYS A 1 94 ? -1.089 -4.089 -10.649 1.00 86.12 94 CYS A O 1
ATOM 752 N N . GLY A 1 95 ? -2.011 -2.170 -9.977 1.00 86.12 95 GLY A N 1
ATOM 753 C CA . GLY A 1 95 ? -3.064 -2.770 -9.150 1.00 86.12 95 GLY A CA 1
ATOM 754 C C . GLY A 1 95 ? -2.647 -3.090 -7.711 1.00 86.12 95 GLY A C 1
ATOM 755 O O . GLY A 1 95 ? -3.490 -3.478 -6.900 1.00 86.12 95 GLY A O 1
ATOM 756 N N . HIS A 1 96 ? -1.375 -2.894 -7.360 1.00 90.25 96 HIS A N 1
ATOM 757 C CA . HIS A 1 96 ? -0.884 -3.071 -5.997 1.00 90.25 96 HIS A CA 1
ATOM 758 C C . HIS A 1 96 ? -1.292 -1.914 -5.078 1.00 90.25 96 HIS A C 1
ATOM 760 O O . HIS A 1 96 ? -1.353 -0.752 -5.484 1.00 90.25 96 HIS A O 1
ATOM 766 N N . VAL A 1 97 ? -1.545 -2.236 -3.807 1.00 92.06 97 VAL A N 1
ATOM 767 C CA . VAL A 1 97 ? -1.928 -1.258 -2.782 1.00 92.06 97 VAL A CA 1
ATOM 768 C C . VAL A 1 97 ? -0.763 -1.021 -1.832 1.00 92.06 97 VAL A C 1
ATOM 770 O O . VAL A 1 97 ? -0.204 -1.969 -1.285 1.00 92.06 97 VAL A O 1
ATOM 773 N N . VAL A 1 98 ? -0.402 0.238 -1.596 1.00 92.31 98 VAL A N 1
ATOM 774 C CA . VAL A 1 98 ? 0.755 0.625 -0.774 1.00 92.31 98 VAL A CA 1
ATOM 775 C C . VAL A 1 98 ? 0.383 1.670 0.276 1.00 92.31 98 VAL A C 1
ATOM 777 O O . VAL A 1 98 ? -0.525 2.473 0.085 1.00 92.31 98 VAL A O 1
ATOM 780 N N . CYS A 1 99 ? 1.074 1.682 1.416 1.00 91.56 99 CYS A N 1
ATOM 781 C CA . CYS A 1 99 ? 0.972 2.786 2.374 1.00 91.56 99 CYS A CA 1
ATOM 782 C C . CYS A 1 99 ? 1.904 3.940 1.969 1.00 91.56 99 CYS A C 1
ATOM 784 O O . CYS A 1 99 ? 2.858 3.742 1.216 1.00 91.56 99 CYS A O 1
ATOM 786 N N . LYS A 1 100 ? 1.667 5.141 2.514 1.00 89.56 100 LYS A N 1
ATOM 787 C CA . LYS A 1 100 ? 2.482 6.330 2.212 1.00 89.56 100 LYS A CA 1
ATOM 788 C C . LYS A 1 100 ? 3.973 6.126 2.503 1.00 89.56 100 LYS A C 1
ATOM 790 O O . LYS A 1 100 ? 4.803 6.492 1.681 1.00 89.56 100 LYS A O 1
ATOM 795 N N . SER A 1 101 ? 4.306 5.491 3.628 1.00 89.69 101 SER A N 1
ATOM 796 C CA . SER A 1 101 ? 5.697 5.212 4.003 1.00 89.69 101 SER A CA 1
ATOM 797 C C . SER A 1 101 ? 6.384 4.262 3.022 1.00 89.69 101 SER A C 1
ATOM 799 O O . SER A 1 101 ? 7.505 4.532 2.608 1.00 89.69 101 SER A O 1
ATOM 801 N N . CYS A 1 102 ? 5.707 3.186 2.605 1.00 88.88 102 CYS A N 1
ATOM 802 C CA . CYS A 1 102 ? 6.252 2.270 1.603 1.00 88.88 102 CYS A CA 1
ATOM 803 C C . CYS A 1 102 ? 6.412 2.968 0.250 1.00 88.88 102 CYS A C 1
ATOM 805 O O . CYS A 1 102 ? 7.470 2.859 -0.349 1.00 88.88 102 CYS A O 1
ATOM 807 N N . TYR A 1 103 ? 5.421 3.748 -0.192 1.00 88.38 103 TYR A N 1
ATOM 808 C CA . TYR A 1 103 ? 5.507 4.494 -1.451 1.00 88.38 103 TYR A CA 1
ATOM 809 C C . TYR A 1 103 ? 6.698 5.469 -1.492 1.00 88.38 103 TYR A C 1
ATOM 811 O O . TYR A 1 103 ? 7.415 5.541 -2.488 1.00 88.38 103 TYR A O 1
ATOM 819 N N . GLN A 1 104 ? 6.957 6.180 -0.392 1.00 87.94 104 GLN A N 1
ATOM 820 C CA . GLN A 1 104 ? 8.106 7.086 -0.283 1.00 87.94 104 GLN A CA 1
ATOM 821 C C . GLN A 1 104 ? 9.446 6.341 -0.319 1.00 87.94 104 GLN A C 1
ATOM 823 O O . GLN A 1 104 ? 10.402 6.833 -0.909 1.00 87.94 104 GLN A O 1
ATOM 828 N N . GLN A 1 105 ? 9.516 5.145 0.270 1.00 85.62 105 GLN A N 1
ATOM 829 C CA . GLN A 1 105 ? 10.714 4.298 0.219 1.00 85.62 105 GLN A CA 1
ATOM 830 C C . GLN A 1 105 ? 10.963 3.697 -1.171 1.00 85.62 105 GLN A C 1
ATOM 832 O O . GLN A 1 105 ? 12.086 3.303 -1.471 1.00 85.62 105 GLN A O 1
ATOM 837 N N . CYS A 1 106 ? 9.943 3.655 -2.030 1.00 81.06 106 CYS A N 1
ATOM 838 C CA . CYS A 1 106 ? 10.058 3.203 -3.415 1.00 81.06 106 CYS A CA 1
ATOM 839 C C . CYS A 1 106 ? 10.679 4.240 -4.362 1.00 81.06 106 CYS A C 1
ATOM 841 O O . CYS A 1 106 ? 10.888 3.934 -5.535 1.00 81.06 106 CYS A O 1
ATOM 843 N N . ALA A 1 107 ? 10.964 5.454 -3.885 1.00 80.62 107 ALA A N 1
ATOM 844 C CA . ALA A 1 107 ? 11.645 6.475 -4.669 1.00 80.62 107 ALA A CA 1
ATOM 845 C C . ALA A 1 107 ? 13.124 6.097 -4.865 1.00 80.62 107 ALA A C 1
ATOM 847 O O . ALA A 1 107 ? 13.953 6.287 -3.973 1.00 80.62 107 ALA A O 1
ATOM 848 N N . LEU A 1 108 ? 13.471 5.587 -6.046 1.00 72.00 108 LEU A N 1
ATOM 849 C CA . LEU A 1 108 ? 14.849 5.322 -6.457 1.00 72.00 108 LEU A CA 1
ATOM 850 C C . LEU A 1 108 ? 15.241 6.343 -7.528 1.00 72.00 108 LEU A C 1
ATOM 852 O O . LEU A 1 108 ? 14.687 6.366 -8.627 1.00 72.00 108 LEU A O 1
ATOM 856 N N . GLY A 1 109 ? 16.192 7.221 -7.196 1.00 69.50 109 GLY A N 1
ATOM 857 C CA . GLY A 1 109 ? 16.745 8.189 -8.150 1.00 69.50 109 GLY A CA 1
ATOM 858 C C . GLY A 1 109 ? 15.737 9.215 -8.686 1.00 69.50 109 GLY A C 1
ATOM 859 O O . GLY A 1 109 ? 15.909 9.696 -9.799 1.00 69.50 109 GLY A O 1
ATOM 860 N N . GLY A 1 110 ? 14.683 9.532 -7.925 1.00 72.38 110 GLY A N 1
ATOM 861 C CA . GLY A 1 110 ? 13.637 10.484 -8.328 1.00 72.38 110 GLY A CA 1
ATOM 862 C C . GLY A 1 110 ? 12.488 9.873 -9.134 1.00 72.38 110 GLY A C 1
ATOM 863 O O . GLY A 1 110 ? 11.521 10.571 -9.421 1.00 72.38 110 GLY A O 1
ATOM 864 N N . SER A 1 111 ? 12.557 8.577 -9.452 1.00 78.69 111 SER A N 1
ATOM 865 C CA . SER A 1 111 ? 11.440 7.815 -10.016 1.00 78.69 111 SER A CA 1
ATOM 866 C C . SER A 1 111 ? 10.881 6.842 -8.982 1.00 78.69 111 SER A C 1
ATOM 868 O O . SER A 1 111 ? 11.632 6.234 -8.216 1.00 78.69 111 SER A O 1
ATOM 870 N N . HIS A 1 112 ? 9.562 6.699 -8.954 1.00 83.75 112 HIS A N 1
ATOM 871 C CA . HIS A 1 112 ? 8.895 5.693 -8.141 1.00 83.75 112 HIS A CA 1
ATOM 872 C C . HIS A 1 112 ? 8.681 4.436 -8.989 1.00 83.75 112 HIS A C 1
ATOM 874 O O . HIS A 1 112 ? 8.169 4.509 -10.108 1.00 83.75 112 HIS A O 1
ATOM 880 N N . ALA A 1 113 ? 9.091 3.288 -8.454 1.00 86.31 113 ALA A N 1
ATOM 881 C CA . ALA A 1 113 ? 8.802 1.980 -9.029 1.00 86.31 113 ALA A CA 1
ATOM 882 C C . ALA A 1 113 ? 8.129 1.102 -7.973 1.00 86.31 113 ALA A C 1
ATOM 884 O O . ALA A 1 113 ? 8.504 1.124 -6.797 1.00 86.31 113 ALA A O 1
ATOM 885 N N . CYS A 1 114 ? 7.124 0.330 -8.369 1.00 84.12 114 CYS A N 1
ATOM 886 C CA . CYS A 1 114 ? 6.440 -0.567 -7.457 1.00 84.12 114 CYS A CA 1
ATOM 887 C C . CYS A 1 114 ? 7.436 -1.625 -6.944 1.00 84.12 114 CYS A C 1
ATOM 889 O O . CYS A 1 114 ? 8.138 -2.261 -7.728 1.00 84.12 114 CYS A O 1
ATOM 891 N N . PRO A 1 115 ? 7.512 -1.856 -5.625 1.00 82.00 115 PRO A N 1
ATOM 892 C CA . PRO A 1 115 ? 8.519 -2.738 -5.038 1.00 82.00 115 PRO A CA 1
ATOM 893 C C . PRO A 1 115 ? 8.196 -4.228 -5.231 1.00 82.00 115 PRO A C 1
ATOM 895 O O . PRO A 1 115 ? 8.986 -5.077 -4.826 1.00 82.00 115 PRO A O 1
ATOM 898 N N . LEU A 1 116 ? 7.028 -4.551 -5.795 1.00 83.31 116 LEU A N 1
ATOM 899 C CA . LEU A 1 116 ? 6.553 -5.924 -5.982 1.00 83.31 116 LEU A CA 1
ATOM 900 C C . LEU A 1 116 ? 6.808 -6.447 -7.400 1.00 83.31 116 LEU A C 1
ATOM 902 O O . LEU A 1 116 ? 7.161 -7.613 -7.559 1.00 83.31 116 LEU A O 1
ATOM 906 N N . ASP A 1 117 ? 6.643 -5.600 -8.415 1.00 84.94 117 ASP A N 1
ATOM 907 C CA . ASP A 1 117 ? 6.775 -5.950 -9.838 1.00 84.94 117 ASP A CA 1
ATOM 908 C C . ASP A 1 117 ? 7.842 -5.116 -10.574 1.00 84.94 117 ASP A C 1
ATOM 910 O O . ASP A 1 117 ? 8.298 -5.528 -11.642 1.00 84.94 117 ASP A O 1
ATOM 914 N N . GLY A 1 118 ? 8.301 -4.005 -9.988 1.00 83.00 118 GLY A N 1
ATOM 915 C CA . GLY A 1 118 ? 9.254 -3.078 -10.597 1.00 83.00 118 GLY A CA 1
ATOM 916 C C . GLY A 1 118 ? 8.632 -2.125 -11.618 1.00 83.00 118 GLY A C 1
ATOM 917 O O . GLY A 1 118 ? 9.378 -1.411 -12.290 1.00 83.00 118 GLY A O 1
ATOM 918 N N . ASP A 1 119 ? 7.303 -2.099 -11.751 1.00 84.81 119 ASP A N 1
ATOM 919 C CA . ASP A 1 119 ? 6.625 -1.240 -12.719 1.00 84.81 119 ASP A CA 1
ATOM 920 C C . ASP A 1 119 ? 6.709 0.231 -12.293 1.00 84.81 119 ASP A C 1
ATOM 922 O O . ASP A 1 119 ? 6.602 0.565 -11.110 1.00 84.81 119 ASP A O 1
ATOM 926 N N . ALA A 1 120 ? 6.901 1.126 -13.263 1.00 84.06 120 ALA A N 1
ATOM 927 C CA . ALA A 1 120 ? 6.941 2.562 -13.010 1.00 84.06 120 ALA A CA 1
ATOM 928 C C . ALA A 1 120 ? 5.602 3.041 -12.430 1.00 84.06 120 ALA A C 1
ATOM 930 O O . ALA A 1 120 ? 4.535 2.743 -12.970 1.00 84.06 120 ALA A O 1
ATOM 931 N N . CYS A 1 121 ? 5.663 3.797 -11.339 1.00 82.38 121 CYS A N 1
ATOM 932 C CA . CYS A 1 121 ? 4.491 4.329 -10.657 1.00 82.38 121 CYS A CA 1
ATOM 933 C C . CYS A 1 121 ? 4.666 5.825 -10.361 1.00 82.38 121 CYS A C 1
ATOM 935 O O . CYS A 1 121 ? 4.945 6.188 -9.221 1.00 82.38 121 CYS A O 1
ATOM 937 N N . PRO A 1 122 ? 4.539 6.705 -11.371 1.00 80.94 122 PRO A N 1
ATOM 938 C CA . PRO A 1 122 ? 4.647 8.143 -11.147 1.00 80.94 122 PRO A CA 1
ATOM 939 C C . PRO A 1 122 ? 3.566 8.621 -10.167 1.00 80.94 122 PRO A C 1
ATOM 941 O O . PRO A 1 122 ? 2.509 8.003 -10.033 1.00 80.94 122 PRO A O 1
ATOM 944 N N . GLU A 1 123 ? 3.835 9.718 -9.456 1.00 82.12 123 GLU A N 1
ATOM 945 C CA . GLU A 1 123 ? 2.962 10.186 -8.372 1.00 82.12 123 GLU A CA 1
ATOM 946 C C . GLU A 1 123 ? 1.561 10.563 -8.864 1.00 82.12 123 GLU A C 1
ATOM 948 O O . GLU A 1 123 ? 0.583 10.307 -8.157 1.00 82.12 123 GLU A O 1
ATOM 953 N N . GLU A 1 124 ? 1.449 11.080 -10.092 1.00 83.62 124 GLU A N 1
ATOM 954 C CA . GLU A 1 124 ? 0.165 11.355 -10.743 1.00 83.62 124 GLU A CA 1
ATOM 955 C C . GLU A 1 124 ? -0.739 10.120 -10.918 1.00 83.62 124 GLU A C 1
ATOM 957 O O . GLU A 1 124 ? -1.963 10.262 -10.913 1.00 83.62 124 GLU A O 1
ATOM 962 N N . ASP A 1 125 ? -0.166 8.917 -11.000 1.00 84.38 125 ASP A N 1
ATOM 963 C CA . ASP A 1 125 ? -0.905 7.669 -11.221 1.00 84.38 125 ASP A CA 1
ATOM 964 C C . ASP A 1 125 ? -1.315 6.978 -9.909 1.00 84.38 125 ASP A C 1
ATOM 966 O O . ASP A 1 125 ? -1.932 5.905 -9.921 1.00 84.38 125 ASP A O 1
ATOM 970 N N . VAL A 1 126 ? -0.991 7.571 -8.753 1.00 86.81 126 VAL A N 1
ATOM 971 C CA . VAL A 1 126 ? -1.308 6.986 -7.447 1.00 86.81 126 VAL A CA 1
ATOM 972 C C . VAL A 1 126 ? -2.647 7.494 -6.932 1.00 86.81 126 VAL A C 1
ATOM 974 O O . VAL A 1 126 ? -2.796 8.635 -6.491 1.00 86.81 126 VAL A O 1
ATOM 977 N N . TYR A 1 127 ? -3.631 6.597 -6.875 1.00 90.56 127 TYR A N 1
ATOM 978 C CA . TYR A 1 127 ? -4.938 6.922 -6.310 1.00 90.56 127 TYR A CA 1
ATOM 979 C C . TYR A 1 127 ? -4.967 6.702 -4.792 1.00 90.56 127 TYR A C 1
ATOM 981 O O . TYR A 1 127 ? -5.098 5.571 -4.308 1.00 90.56 127 TYR A O 1
ATOM 989 N N . TRP A 1 128 ? -4.876 7.789 -4.023 1.00 91.31 128 TRP A N 1
ATOM 990 C CA . TRP A 1 128 ? -4.935 7.752 -2.560 1.00 91.31 128 TRP A CA 1
ATOM 991 C C . TRP A 1 128 ? -6.370 7.632 -2.030 1.00 91.31 128 TRP A C 1
ATOM 993 O O . TRP A 1 128 ? -7.255 8.419 -2.360 1.00 91.31 128 TRP A O 1
ATOM 1003 N N . ARG A 1 129 ? -6.590 6.670 -1.130 1.00 89.69 129 ARG A N 1
ATOM 1004 C CA . ARG A 1 129 ? -7.835 6.474 -0.375 1.00 89.69 129 ARG A CA 1
ATOM 1005 C C . ARG A 1 129 ? -7.577 6.611 1.115 1.00 89.69 129 ARG A C 1
ATOM 1007 O O . ARG A 1 129 ? -6.654 6.001 1.649 1.00 89.69 129 ARG A O 1
ATOM 1014 N N . CYS A 1 130 ? -8.432 7.378 1.785 1.00 87.88 130 CYS A N 1
ATOM 1015 C CA . CYS A 1 130 ? -8.471 7.480 3.239 1.00 87.88 130 CYS A CA 1
ATOM 1016 C C . CYS A 1 130 ? -9.627 6.632 3.782 1.00 87.88 130 CYS A C 1
ATOM 1018 O O . CYS A 1 130 ? -10.768 6.758 3.335 1.00 87.88 130 CYS A O 1
ATOM 1020 N N . PHE A 1 131 ? -9.337 5.782 4.760 1.00 82.69 131 PHE A N 1
ATOM 1021 C CA . PHE A 1 131 ? -10.306 4.944 5.451 1.00 82.69 131 PHE A CA 1
ATOM 1022 C C . PHE A 1 131 ? -10.432 5.428 6.896 1.00 82.69 131 PHE A C 1
ATOM 1024 O O . PHE A 1 131 ? -9.584 5.093 7.719 1.00 82.69 131 PHE A O 1
ATOM 1031 N N . PRO A 1 132 ? -11.460 6.223 7.241 1.00 76.25 132 PRO A N 1
ATOM 1032 C CA . PRO A 1 132 ? -11.629 6.701 8.607 1.00 76.25 132 PRO A CA 1
ATOM 1033 C C . PRO A 1 132 ? -11.936 5.547 9.572 1.00 76.25 132 PRO A C 1
ATOM 1035 O O . PRO A 1 132 ? -12.511 4.521 9.184 1.00 76.25 132 PRO A O 1
ATOM 1038 N N . SER A 1 133 ? -11.565 5.745 10.839 1.00 69.62 133 SER A N 1
ATOM 1039 C CA . SER A 1 133 ? -11.726 4.796 11.951 1.00 69.62 133 SER A CA 1
ATOM 1040 C C . SER A 1 133 ? -13.156 4.288 12.115 1.00 69.62 133 SER A C 1
ATOM 1042 O O . SER A 1 133 ? -13.335 3.121 12.449 1.00 69.62 133 SER A O 1
ATOM 1044 N N . ASP A 1 134 ? -14.161 5.109 11.801 1.00 62.56 134 ASP A N 1
ATOM 1045 C CA . ASP A 1 134 ? -15.587 4.781 11.955 1.00 62.56 134 ASP A CA 1
ATOM 1046 C C . ASP A 1 134 ? -16.017 3.535 11.166 1.00 62.56 134 ASP A C 1
ATOM 1048 O O . ASP A 1 134 ? -17.006 2.882 11.499 1.00 62.56 134 ASP A O 1
ATOM 1052 N N . ASN A 1 135 ? -15.257 3.170 10.127 1.00 60.25 135 ASN A N 1
ATOM 1053 C CA . ASN A 1 135 ? -15.490 1.960 9.338 1.00 60.25 135 ASN A CA 1
ATOM 1054 C C . ASN A 1 135 ? -14.786 0.714 9.899 1.00 60.25 135 ASN A C 1
ATOM 1056 O O . ASN A 1 135 ? -15.158 -0.402 9.535 1.00 60.25 135 ASN A O 1
ATOM 1060 N N . LEU A 1 136 ? -13.756 0.882 10.734 1.00 65.56 136 LEU A N 1
ATOM 1061 C CA . LEU A 1 136 ? -13.043 -0.222 11.384 1.00 65.56 136 LEU A CA 1
ATOM 1062 C C . LEU A 1 136 ? -13.615 -0.533 12.766 1.00 65.56 136 LEU A C 1
ATOM 1064 O O . LEU A 1 136 ? -13.713 -1.705 13.113 1.00 65.56 136 LEU A O 1
ATOM 1068 N N . THR A 1 137 ? -14.057 0.476 13.520 1.00 56.03 137 THR A N 1
ATOM 1069 C CA . THR A 1 137 ? -14.670 0.302 14.851 1.00 56.03 137 THR A CA 1
ATOM 1070 C C . THR A 1 137 ? -16.004 -0.443 14.803 1.00 56.03 137 THR A C 1
ATOM 1072 O O . THR A 1 137 ? -16.382 -1.092 15.774 1.00 56.03 137 THR A O 1
ATOM 1075 N N . ARG A 1 138 ? -16.703 -0.406 13.660 1.00 61.16 138 ARG A N 1
ATOM 1076 C CA . ARG A 1 138 ? -17.916 -1.204 13.408 1.00 61.16 138 ARG A CA 1
ATOM 1077 C C . ARG A 1 138 ? -17.629 -2.675 13.123 1.00 61.16 138 ARG A C 1
ATOM 1079 O O . ARG A 1 138 ? -18.548 -3.490 13.183 1.00 61.16 138 ARG A O 1
ATOM 1086 N N . ARG A 1 139 ? -16.386 -3.032 12.783 1.00 62.84 139 ARG A N 1
ATOM 1087 C CA . ARG A 1 139 ? -16.033 -4.429 12.537 1.00 62.84 139 ARG A CA 1
ATOM 1088 C C . ARG A 1 139 ? -15.846 -5.134 13.869 1.00 62.84 139 ARG A C 1
ATOM 1090 O O . ARG A 1 139 ? -15.136 -4.660 14.751 1.00 62.84 139 ARG A O 1
ATOM 1097 N N . LYS A 1 140 ? -16.480 -6.294 14.002 1.00 66.31 140 LYS A N 1
ATOM 1098 C CA . LYS A 1 140 ? -16.379 -7.120 15.201 1.00 66.31 140 LYS A CA 1
ATOM 1099 C C . LYS A 1 140 ? -14.937 -7.618 15.337 1.00 66.31 140 LYS A C 1
ATOM 1101 O O . LYS A 1 140 ? -14.405 -8.230 14.413 1.00 66.31 140 LYS A O 1
ATOM 1106 N N . VAL A 1 141 ? -14.314 -7.339 16.478 1.00 69.00 141 VAL A N 1
ATOM 1107 C CA . VAL A 1 141 ? -12.980 -7.840 16.830 1.00 69.00 141 VAL A CA 1
ATOM 1108 C C . VAL A 1 141 ? -13.160 -9.090 17.687 1.00 69.00 141 VAL A C 1
ATOM 1110 O O . VAL A 1 141 ? -13.961 -9.071 18.626 1.00 69.00 141 VAL A O 1
ATOM 1113 N N . SER A 1 142 ? -12.464 -10.185 17.378 1.00 65.56 142 SER A N 1
ATOM 1114 C CA . SER A 1 142 ? -12.449 -11.347 18.269 1.00 65.56 142 SER A CA 1
ATOM 1115 C C . SER A 1 142 ? -11.444 -11.093 19.394 1.00 65.56 142 SER A C 1
A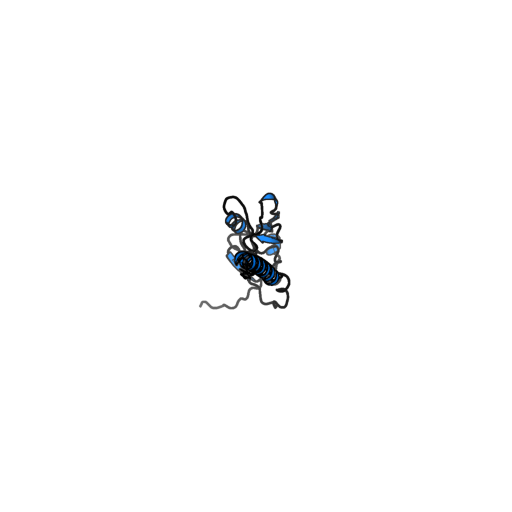TOM 1117 O O . SER A 1 142 ? -10.248 -10.894 19.183 1.00 65.56 142 SER A O 1
ATOM 1119 N N . THR A 1 143 ? -11.931 -11.057 20.632 1.00 56.03 143 THR A N 1
ATOM 1120 C CA . THR A 1 143 ? -11.066 -11.069 21.809 1.00 56.03 143 THR A CA 1
ATOM 1121 C C . THR A 1 143 ? -10.868 -12.527 22.203 1.00 56.03 143 THR A C 1
ATOM 1123 O O . THR A 1 143 ? -11.649 -13.087 22.966 1.00 56.03 143 THR A O 1
ATOM 1126 N N . ASN A 1 144 ? -9.829 -13.186 21.681 1.00 50.34 144 ASN A N 1
ATOM 1127 C CA . ASN A 1 144 ? -9.404 -14.458 22.269 1.00 50.34 144 ASN A CA 1
ATOM 1128 C C . ASN A 1 144 ? -8.782 -14.154 23.636 1.00 50.34 144 ASN A C 1
ATOM 1130 O O . ASN A 1 144 ? -7.582 -13.930 23.777 1.00 50.34 144 ASN A O 1
ATOM 1134 N N . ARG A 1 145 ? -9.643 -14.055 24.650 1.00 45.75 145 ARG A N 1
ATOM 1135 C CA . ARG A 1 145 ? -9.269 -13.852 26.046 1.00 45.75 145 ARG A CA 1
ATOM 1136 C C . ARG A 1 145 ? -8.907 -15.202 26.660 1.00 45.75 145 ARG A C 1
ATOM 1138 O O . ARG A 1 145 ? -9.623 -15.718 27.510 1.00 45.75 145 ARG A O 1
ATOM 1145 N N . SER A 1 146 ? -7.782 -15.754 26.236 1.00 51.50 146 SER A N 1
ATOM 1146 C CA . SER A 1 146 ? -7.092 -16.839 26.932 1.00 51.50 146 SER A CA 1
ATOM 1147 C C . SER A 1 146 ? -5.845 -16.266 27.600 1.00 51.50 146 SER A C 1
ATOM 1149 O O . SER A 1 146 ? -4.747 -16.469 27.114 1.00 51.50 146 SER A O 1
ATOM 1151 N N . ASP A 1 147 ? -6.059 -15.445 28.636 1.00 42.78 147 ASP A N 1
ATOM 1152 C CA . ASP A 1 147 ? -5.174 -15.326 29.805 1.00 42.78 147 ASP A CA 1
ATOM 1153 C C . ASP A 1 147 ? -5.842 -14.442 30.870 1.00 42.78 147 ASP A C 1
ATOM 1155 O O . ASP A 1 147 ? -5.648 -13.231 30.991 1.00 42.78 147 ASP A O 1
ATOM 1159 N N . ARG A 1 148 ? -6.721 -15.077 31.651 1.00 49.00 148 ARG A N 1
ATOM 1160 C CA . ARG A 1 148 ? -6.910 -14.718 33.057 1.00 49.00 148 ARG A CA 1
ATOM 1161 C C . ARG A 1 148 ? -5.893 -15.554 33.825 1.00 49.00 148 ARG A C 1
ATOM 1163 O O . ARG A 1 148 ? -6.114 -16.751 33.926 1.00 49.00 148 ARG A O 1
ATOM 1170 N N . SER A 1 149 ? -4.851 -14.932 34.368 1.00 42.16 149 SER A N 1
ATOM 1171 C CA . SER A 1 149 ? -4.375 -15.158 35.742 1.00 42.16 149 SER A CA 1
ATOM 1172 C C . SER A 1 149 ? -3.005 -14.497 35.935 1.00 42.16 149 SER A C 1
ATOM 1174 O O . SER A 1 149 ? -1.978 -15.138 35.760 1.00 42.16 149 SER A O 1
ATOM 1176 N N . TYR A 1 150 ? -2.990 -13.235 36.362 1.00 38.62 150 TYR A N 1
ATOM 1177 C CA . TYR A 1 150 ? -1.949 -12.791 37.290 1.00 38.62 150 TYR A CA 1
ATOM 1178 C C . TYR A 1 150 ? -2.626 -12.702 38.658 1.00 38.62 150 TYR A C 1
ATOM 1180 O O . TYR A 1 150 ? -3.507 -11.865 38.867 1.00 38.62 150 TYR A O 1
ATOM 1188 N N . LYS A 1 151 ? -2.308 -13.689 39.500 1.00 39.25 151 LYS A N 1
ATOM 1189 C CA . LYS A 1 151 ? -2.409 -13.589 40.956 1.00 39.25 151 LYS A CA 1
ATOM 1190 C C . LYS A 1 151 ? -1.217 -12.788 41.456 1.00 39.25 151 LYS A C 1
ATOM 1192 O O . LYS A 1 151 ? -0.142 -12.939 40.831 1.00 39.25 151 LYS A O 1
#

InterPro domains:
  IPR001841 Zinc finger, RING-type [PS50089] (79-117)
  IPR013083 Zinc finger, RING/FYVE/PHD-type [G3DSA:3.30.40.10] (62-150)
  IPR017907 Zinc finger, RING-type, conserved site [PS00518] (94-103)
  IPR018957 Zinc finger, C3HC4 RING-type [PF00097] (79-116)